Protein AF-A0AAQ3UU47-F1 (afdb_monomer)

pLDDT: mean 81.82, std 15.79, range [42.38, 93.5]

InterPro domains:
  IPR005162 Retrotransposon-derived protein PEG10, N-terminal capsid-like domain [PF03732] (29-83)

Secondary structure (DSSP, 8-state):
--HHHHHHHHHHHHHHTT--HHHHHHHHHHT--THHHHHHHHHHHHSS-GGG--HHHHHHHHHHHHS-TTSTTSSSSTTS---

Foldseek 3Di:
DALVVLLVVLVVVCVVVVHDQLRSLVPSLVPDDDPSVVVSVVVLVPDPHSSPQTNVNVVVVSCVVRPPPVPVVPPPPPVPPPD

Organism: NCBI:txid547442

Structure (mmCIF, N/CA/C/O backbone):
data_AF-A0AAQ3UU47-F1
#
_entry.id   AF-A0AAQ3UU47-F1
#
loop_
_atom_site.group_PDB
_atom_site.id
_atom_site.type_symbol
_atom_site.label_atom_id
_atom_site.label_alt_id
_atom_site.label_comp_id
_atom_site.label_asym_id
_atom_site.label_entity_id
_atom_site.label_seq_id
_atom_site.pdbx_PDB_ins_code
_atom_site.Cartn_x
_atom_site.Cartn_y
_atom_site.Cartn_z
_atom_site.occupancy
_atom_site.B_iso_or_equiv
_atom_site.auth_seq_id
_atom_site.auth_comp_id
_atom_site.auth_asym_id
_atom_site.auth_atom_id
_atom_site.pdbx_PDB_model_num
ATOM 1 N N . MET A 1 1 ? -0.453 -11.171 -14.234 1.00 63.75 1 MET A N 1
ATOM 2 C CA . MET A 1 1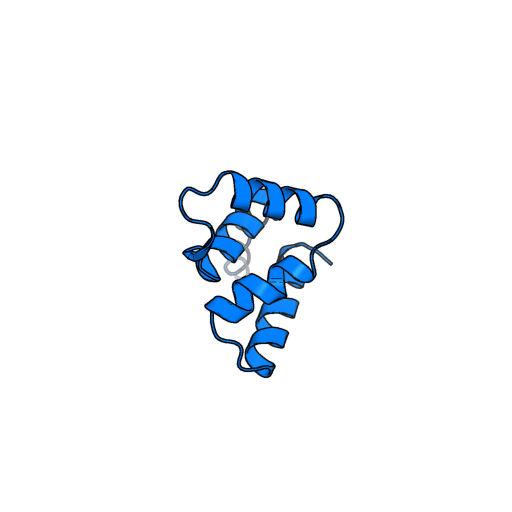 ? -1.189 -10.248 -13.354 1.00 63.75 1 MET A CA 1
ATOM 3 C C . MET A 1 1 ? -0.313 -9.029 -13.216 1.00 63.75 1 MET A C 1
ATOM 5 O O . MET A 1 1 ? 0.781 -9.151 -12.676 1.00 63.75 1 MET A O 1
ATOM 9 N N . ASP A 1 2 ? -0.741 -7.921 -13.800 1.0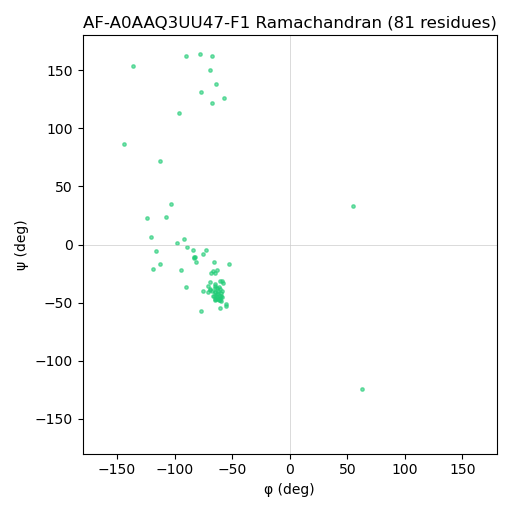0 83.31 2 ASP A N 1
ATOM 10 C CA . ASP A 1 2 ? -0.011 -6.660 -13.752 1.00 83.31 2 ASP A CA 1
ATOM 11 C C . ASP A 1 2 ? -0.216 -5.971 -12.397 1.00 83.31 2 ASP A C 1
ATOM 13 O O . ASP A 1 2 ? -1.123 -6.317 -11.636 1.00 83.31 2 ASP A O 1
ATOM 17 N N . ALA A 1 3 ? 0.632 -4.991 -12.079 1.00 84.69 3 ALA A N 1
ATOM 18 C CA . ALA A 1 3 ? 0.594 -4.291 -10.794 1.00 84.69 3 ALA A CA 1
ATOM 19 C C . ALA A 1 3 ? -0.771 -3.622 -10.519 1.00 84.69 3 ALA A C 1
ATOM 21 O O . ALA A 1 3 ? -1.223 -3.588 -9.376 1.00 84.69 3 ALA A O 1
ATOM 22 N N . GLU A 1 4 ? -1.458 -3.140 -11.561 1.00 85.50 4 GLU A N 1
ATOM 23 C CA . GLU A 1 4 ? -2.797 -2.551 -11.433 1.00 85.50 4 GLU A CA 1
ATOM 24 C C . GLU A 1 4 ? -3.877 -3.602 -11.118 1.00 85.50 4 GLU A C 1
ATOM 26 O O . GLU A 1 4 ? -4.727 -3.358 -10.260 1.00 85.50 4 GLU A O 1
ATOM 31 N N . ASP A 1 5 ? -3.832 -4.780 -11.752 1.00 87.62 5 ASP A N 1
ATOM 32 C CA . ASP A 1 5 ? -4.765 -5.879 -11.463 1.00 87.62 5 ASP A CA 1
ATOM 33 C C . ASP A 1 5 ? -4.583 -6.417 -10.044 1.00 87.62 5 ASP A C 1
ATOM 35 O O . ASP A 1 5 ? -5.567 -6.653 -9.342 1.00 87.62 5 ASP A O 1
ATOM 39 N N . TRP A 1 6 ? -3.333 -6.554 -9.593 1.00 90.12 6 TRP A N 1
ATOM 40 C CA . TRP A 1 6 ? -3.041 -6.951 -8.217 1.00 90.12 6 TRP A CA 1
ATOM 41 C C . TRP A 1 6 ? -3.605 -5.941 -7.212 1.00 90.12 6 TRP A C 1
ATOM 43 O O . TRP A 1 6 ? -4.279 -6.330 -6.258 1.00 90.12 6 TRP A O 1
ATOM 53 N N . LEU A 1 7 ? -3.399 -4.643 -7.460 1.00 90.25 7 LEU A N 1
ATOM 54 C CA . LEU A 1 7 ? -3.873 -3.584 -6.574 1.00 90.25 7 LEU A CA 1
ATOM 55 C C . LEU A 1 7 ? -5.407 -3.551 -6.478 1.00 90.25 7 LEU A C 1
ATOM 57 O O . LEU A 1 7 ? -5.953 -3.329 -5.403 1.00 90.25 7 LEU A O 1
ATOM 61 N N . ARG A 1 8 ? -6.117 -3.804 -7.584 1.00 90.00 8 ARG A N 1
ATOM 62 C CA . ARG A 1 8 ? -7.586 -3.913 -7.571 1.00 90.00 8 ARG A CA 1
ATOM 63 C C . 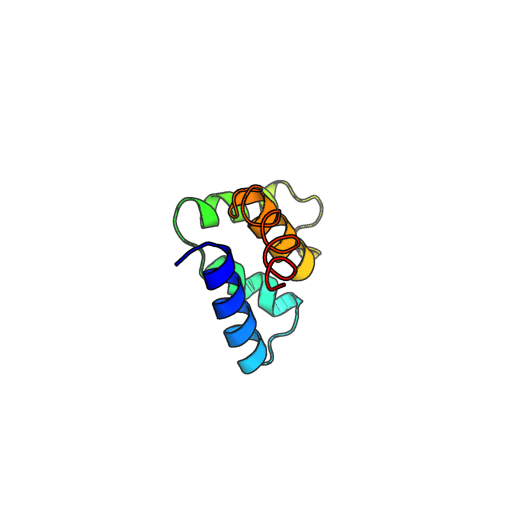ARG A 1 8 ? -8.074 -5.157 -6.836 1.00 90.00 8 ARG A C 1
ATOM 65 O O . ARG A 1 8 ? -9.096 -5.094 -6.158 1.00 90.00 8 ARG A O 1
ATOM 72 N N . ALA A 1 9 ? -7.376 -6.281 -6.989 1.00 91.12 9 ALA A N 1
ATOM 73 C CA . ALA A 1 9 ? -7.738 -7.521 -6.315 1.00 91.12 9 ALA A CA 1
ATOM 74 C C . ALA A 1 9 ? -7.613 -7.384 -4.791 1.00 91.12 9 ALA A C 1
ATOM 76 O O . ALA A 1 9 ? -8.551 -7.736 -4.077 1.00 91.12 9 ALA A O 1
ATOM 77 N N . ILE A 1 10 ? -6.500 -6.818 -4.308 1.00 90.69 10 ILE A N 1
ATOM 78 C CA . ILE A 1 10 ? -6.275 -6.636 -2.870 1.00 90.69 10 ILE A CA 1
ATOM 79 C C . ILE A 1 10 ? -7.210 -5.581 -2.269 1.00 90.69 10 ILE A C 1
ATOM 81 O O . ILE A 1 10 ? -7.746 -5.794 -1.188 1.00 90.69 10 ILE A O 1
ATOM 85 N N . ASP A 1 11 ? -7.477 -4.484 -2.985 1.00 89.94 11 ASP A N 1
ATOM 86 C CA . ASP A 1 11 ? -8.414 -3.453 -2.528 1.00 89.94 11 ASP A CA 1
ATOM 87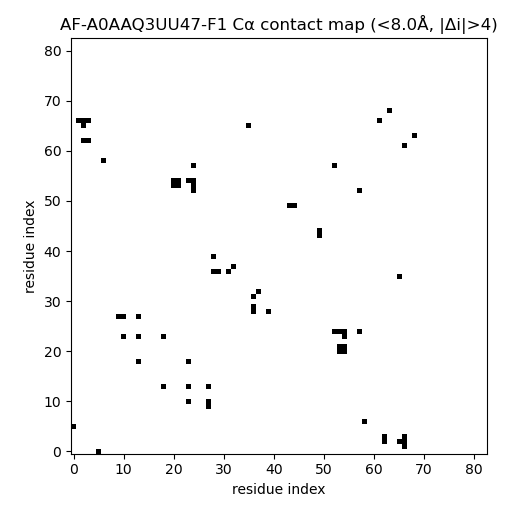 C C . ASP A 1 11 ? -9.823 -4.029 -2.332 1.00 89.94 11 ASP A C 1
ATOM 89 O O . ASP A 1 11 ? -10.435 -3.832 -1.285 1.00 89.94 11 ASP A O 1
ATOM 93 N N . ARG A 1 12 ? -10.290 -4.848 -3.285 1.00 91.94 12 ARG A N 1
ATOM 94 C CA . ARG A 1 12 ? -11.576 -5.546 -3.181 1.00 91.94 12 ARG A CA 1
ATOM 95 C C . ARG A 1 12 ? -11.616 -6.540 -2.021 1.00 91.94 12 ARG A C 1
ATOM 97 O O . ARG A 1 12 ? -12.641 -6.642 -1.355 1.00 91.94 12 ARG A O 1
ATOM 104 N N . GLU A 1 13 ? -10.551 -7.308 -1.807 1.00 92.81 13 GLU A N 1
ATOM 105 C CA . GLU A 1 13 ? -10.494 -8.286 -0.714 1.00 92.81 13 GLU A CA 1
ATOM 106 C C . GLU A 1 13 ? -10.570 -7.597 0.654 1.00 92.81 13 GLU A C 1
ATOM 108 O O . GLU A 1 13 ? -11.357 -8.001 1.511 1.00 92.81 13 GLU A O 1
ATOM 113 N N . LEU A 1 14 ? -9.816 -6.510 0.829 1.00 91.19 14 LEU A N 1
ATOM 114 C CA . LEU A 1 14 ? -9.804 -5.733 2.065 1.00 91.19 14 LEU A CA 1
ATOM 115 C C . LEU A 1 14 ? -11.116 -4.968 2.293 1.00 91.19 14 LEU A C 1
ATOM 117 O O . LEU A 1 14 ? -11.535 -4.801 3.436 1.00 91.19 14 LEU A O 1
ATOM 121 N N . ASP A 1 15 ? -11.782 -4.530 1.223 1.00 90.69 15 ASP A N 1
ATOM 122 C CA . ASP A 1 15 ? -13.114 -3.922 1.295 1.00 90.69 15 ASP A CA 1
ATOM 123 C C . ASP A 1 15 ? -14.178 -4.930 1.758 1.00 90.69 15 ASP A C 1
ATOM 125 O O . ASP A 1 15 ? -14.952 -4.648 2.672 1.00 90.69 15 ASP A O 1
ATOM 129 N N . VAL A 1 16 ? -14.152 -6.154 1.216 1.00 93.06 16 VAL A N 1
ATOM 130 C CA . VAL A 1 16 ? -15.030 -7.253 1.658 1.00 93.06 16 VAL A CA 1
ATOM 131 C C . VAL A 1 16 ? -14.779 -7.619 3.123 1.00 93.06 16 VAL A C 1
ATOM 133 O O . VAL A 1 16 ? -15.726 -7.920 3.848 1.00 93.06 16 VAL A O 1
ATOM 136 N N . ALA A 1 17 ? -13.523 -7.568 3.571 1.00 90.88 17 ALA A N 1
ATOM 137 C CA . ALA A 1 17 ? -13.150 -7.771 4.969 1.00 90.88 17 ALA A CA 1
ATOM 138 C C . ALA A 1 17 ? -13.520 -6.590 5.890 1.00 90.88 17 ALA A C 1
ATOM 140 O O . ALA A 1 17 ? -13.348 -6.699 7.102 1.00 90.88 17 ALA A O 1
ATOM 141 N N . GLN A 1 18 ? -14.043 -5.488 5.338 1.00 91.25 18 GLN A N 1
ATOM 142 C CA . GLN A 1 18 ? -14.353 -4.243 6.046 1.00 91.25 18 GLN A CA 1
ATOM 143 C C . GLN A 1 18 ? -13.155 -3.653 6.805 1.00 91.25 18 GLN A C 1
ATOM 145 O O . GLN A 1 18 ? -13.329 -3.034 7.855 1.00 91.25 18 GLN A O 1
ATOM 150 N N . CYS A 1 19 ? -11.944 -3.832 6.271 1.00 91.12 19 CYS A N 1
ATOM 151 C CA . CYS A 1 19 ? -10.740 -3.256 6.854 1.00 91.12 19 CYS A CA 1
ATOM 152 C C . CYS A 1 19 ? -10.788 -1.725 6.807 1.00 91.12 19 CYS A C 1
ATOM 154 O O . CYS A 1 19 ? -11.131 -1.137 5.774 1.00 91.12 19 CYS A O 1
ATOM 156 N N . THR A 1 20 ? -10.371 -1.075 7.893 1.00 90.06 20 THR A N 1
ATOM 157 C CA . THR A 1 20 ? -10.127 0.372 7.891 1.00 90.06 20 THR A CA 1
ATOM 158 C C . THR A 1 20 ? -8.928 0.714 7.011 1.00 90.06 20 THR A C 1
ATOM 160 O O . THR A 1 20 ? -8.095 -0.140 6.706 1.00 90.06 20 THR A O 1
ATOM 163 N N . ASP A 1 21 ? -8.788 1.976 6.612 1.00 84.94 21 ASP A N 1
ATOM 164 C CA . ASP A 1 21 ? -7.641 2.407 5.804 1.00 84.94 21 ASP A CA 1
ATOM 165 C C . ASP A 1 21 ? -6.294 2.158 6.502 1.00 84.94 21 ASP A C 1
ATOM 167 O O . ASP A 1 21 ? -5.303 1.846 5.840 1.00 84.94 21 ASP A O 1
ATOM 171 N N . GLU A 1 22 ? -6.258 2.232 7.835 1.00 87.06 22 GLU A N 1
ATOM 172 C CA . GLU A 1 22 ? -5.071 1.894 8.627 1.00 87.06 22 GLU A CA 1
ATOM 173 C C . GLU A 1 22 ? -4.756 0.395 8.535 1.00 87.06 22 GLU A C 1
ATOM 175 O O . GLU A 1 22 ? -3.609 0.007 8.306 1.00 87.06 22 GLU A O 1
ATOM 180 N N . GLU A 1 23 ? -5.775 -0.460 8.644 1.00 89.25 23 GLU A N 1
ATOM 181 C CA . GLU A 1 23 ? -5.630 -1.909 8.492 1.00 89.25 23 GLU A CA 1
ATOM 182 C C . GLU A 1 23 ? -5.217 -2.286 7.066 1.00 89.25 23 GLU A C 1
ATOM 184 O O . GLU A 1 23 ? -4.367 -3.159 6.880 1.00 89.25 23 GLU A O 1
ATOM 189 N N . LYS A 1 24 ? -5.736 -1.593 6.048 1.00 91.25 24 LYS A N 1
ATOM 190 C CA . LYS A 1 24 ? -5.364 -1.820 4.645 1.00 91.25 24 LYS A CA 1
ATOM 191 C C . LYS A 1 24 ? -3.868 -1.604 4.404 1.00 91.25 24 LYS A C 1
ATOM 193 O O . LYS A 1 24 ? -3.238 -2.414 3.726 1.00 91.25 24 LYS A O 1
ATOM 198 N N . VAL A 1 25 ? -3.273 -0.565 4.995 1.00 91.19 25 VA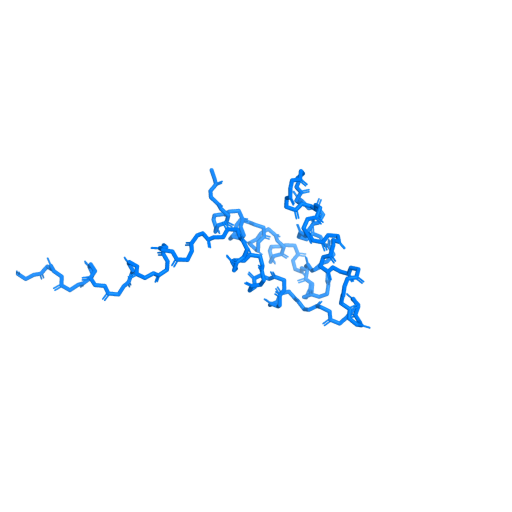L A N 1
ATOM 199 C CA . VAL A 1 25 ? -1.823 -0.283 4.898 1.00 91.19 25 VAL A CA 1
ATOM 200 C C . VAL A 1 25 ? -0.974 -1.318 5.629 1.00 91.19 25 VAL A C 1
ATOM 202 O O . VAL A 1 25 ? 0.189 -1.521 5.277 1.00 91.19 25 VAL A O 1
ATOM 205 N N . LEU A 1 26 ? -1.533 -2.003 6.623 1.00 88.94 26 LEU A N 1
ATOM 206 C CA . LEU A 1 26 ? -0.863 -3.130 7.257 1.00 88.94 26 LEU A CA 1
ATOM 207 C C . LEU A 1 26 ? -0.964 -4.365 6.354 1.00 88.94 26 LEU A C 1
ATOM 209 O O . LEU A 1 26 ? 0.057 -4.906 5.937 1.00 88.94 26 LEU A O 1
ATOM 213 N N . TYR A 1 27 ? -2.177 -4.781 5.991 1.00 88.69 27 TYR A N 1
ATOM 214 C CA . TYR A 1 27 ? -2.413 -6.054 5.307 1.00 88.69 27 TYR A CA 1
ATOM 215 C C . TYR A 1 27 ? -2.025 -6.065 3.827 1.00 88.69 27 TYR A C 1
ATOM 217 O O . TYR A 1 27 ? -1.465 -7.053 3.353 1.00 88.69 27 TYR A O 1
ATOM 225 N N . GLY A 1 28 ? -2.286 -4.990 3.085 1.00 90.12 28 GLY A N 1
ATOM 226 C CA . GLY A 1 28 ? -2.031 -4.942 1.645 1.00 90.12 28 GLY A CA 1
ATOM 227 C C . GLY A 1 28 ? -0.554 -5.158 1.302 1.00 90.12 28 GLY A C 1
ATOM 228 O O . GLY A 1 28 ? -0.226 -6.091 0.564 1.00 90.12 28 GLY A O 1
ATOM 229 N N . PRO A 1 29 ? 0.374 -4.377 1.877 1.00 88.50 29 PRO A N 1
ATOM 230 C CA . PRO A 1 29 ? 1.793 -4.555 1.616 1.00 88.50 29 PRO A CA 1
ATOM 231 C C . PRO A 1 29 ? 2.369 -5.869 2.158 1.00 88.50 29 PRO A C 1
ATOM 233 O O . PRO A 1 29 ? 3.370 -6.346 1.629 1.00 88.50 29 PRO A O 1
ATOM 236 N N . HIS A 1 30 ? 1.737 -6.492 3.162 1.00 88.38 30 HIS A N 1
ATOM 237 C CA . HIS A 1 30 ? 2.109 -7.835 3.627 1.00 88.38 30 HIS A CA 1
ATOM 238 C C . HIS A 1 30 ? 1.924 -8.921 2.553 1.00 88.38 30 HIS A C 1
ATOM 240 O O . HIS A 1 30 ? 2.578 -9.960 2.624 1.00 88.38 30 HIS A O 1
ATOM 246 N N . GLN A 1 31 ? 1.075 -8.689 1.547 1.00 88.88 31 GLN A N 1
ATOM 247 C CA . GLN A 1 31 ? 0.889 -9.606 0.418 1.00 88.88 31 GLN A CA 1
ATOM 248 C C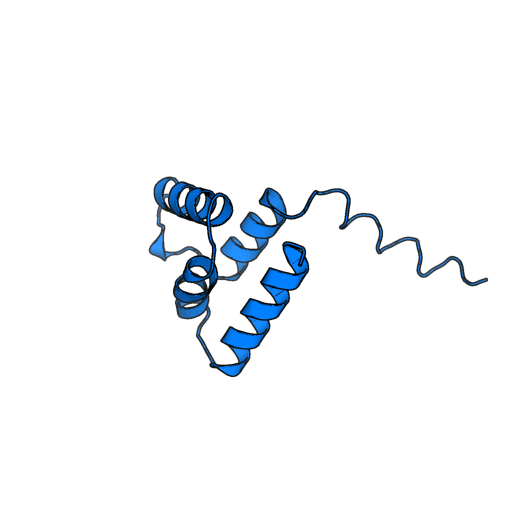 . GLN A 1 31 ? 1.955 -9.435 -0.681 1.00 88.88 31 GLN A C 1
ATOM 250 O O . GLN A 1 31 ? 2.042 -10.264 -1.593 1.00 88.88 31 GLN A O 1
ATOM 255 N N . LEU A 1 32 ? 2.776 -8.378 -0.617 1.00 90.06 32 LEU A N 1
ATOM 256 C CA . LEU A 1 32 ? 3.870 -8.157 -1.563 1.00 90.06 32 LEU A CA 1
ATOM 257 C C . LEU A 1 32 ? 4.977 -9.194 -1.371 1.00 90.06 32 LEU A C 1
ATOM 259 O O . LEU A 1 32 ? 5.229 -9.685 -0.274 1.00 90.06 32 LEU A O 1
ATOM 263 N N . ARG A 1 33 ? 5.680 -9.513 -2.461 1.00 88.44 33 ARG A N 1
ATOM 264 C CA . ARG A 1 33 ? 6.804 -10.458 -2.453 1.00 88.44 33 ARG A CA 1
ATOM 265 C C . ARG A 1 33 ? 7.976 -9.921 -3.266 1.00 88.44 33 ARG A C 1
ATOM 267 O O . ARG A 1 33 ? 7.798 -9.149 -4.210 1.00 88.44 33 ARG A O 1
ATOM 274 N N . GLY A 1 34 ? 9.183 -10.364 -2.921 1.00 91.19 34 GLY A N 1
ATOM 275 C CA . GLY A 1 34 ? 10.394 -10.092 -3.696 1.00 91.19 34 GLY A CA 1
ATOM 276 C C . GLY A 1 34 ? 10.728 -8.600 -3.778 1.00 91.19 34 GLY A C 1
ATOM 277 O O . GLY A 1 34 ? 10.896 -7.939 -2.756 1.00 91.19 34 GLY A O 1
ATOM 278 N N . ALA A 1 35 ? 10.862 -8.067 -4.994 1.00 88.38 35 ALA A N 1
ATOM 279 C CA . ALA A 1 35 ? 11.267 -6.676 -5.216 1.00 88.38 35 ALA A CA 1
ATOM 280 C C . ALA A 1 35 ? 10.238 -5.654 -4.698 1.00 88.38 35 ALA A C 1
ATOM 282 O O . ALA A 1 35 ? 10.624 -4.616 -4.171 1.00 88.38 35 ALA A O 1
ATOM 283 N N . ALA A 1 36 ? 8.939 -5.956 -4.792 1.00 88.12 36 ALA A N 1
ATOM 284 C CA . ALA A 1 36 ? 7.890 -5.049 -4.327 1.00 88.12 36 ALA A CA 1
ATOM 285 C C . ALA A 1 36 ? 7.837 -4.952 -2.793 1.00 88.12 36 ALA A C 1
ATOM 287 O O . ALA A 1 36 ? 7.619 -3.874 -2.246 1.00 88.12 36 ALA A O 1
ATOM 288 N N . GLN A 1 37 ? 8.107 -6.058 -2.091 1.00 91.69 37 GLN A N 1
ATOM 289 C CA . GLN A 1 37 ? 8.220 -6.048 -0.631 1.00 91.69 37 GLN A CA 1
ATOM 290 C C . GLN A 1 37 ? 9.417 -5.200 -0.177 1.00 91.69 37 GLN A C 1
ATOM 292 O O . GLN A 1 37 ? 9.261 -4.324 0.669 1.00 91.69 37 GLN A O 1
ATOM 297 N N . GLN A 1 38 ? 10.589 -5.407 -0.787 1.00 92.62 38 GLN A N 1
ATOM 298 C CA . GLN A 1 38 ? 11.797 -4.632 -0.474 1.00 92.62 38 GLN A CA 1
ATOM 299 C C . GLN A 1 38 ? 11.613 -3.134 -0.745 1.00 92.62 38 GLN A C 1
ATOM 301 O O . GLN A 1 38 ? 12.087 -2.298 0.028 1.00 92.62 38 GLN A O 1
ATOM 306 N N . TRP A 1 39 ? 10.906 -2.783 -1.824 1.00 93.12 39 TRP A N 1
ATOM 307 C CA . TRP A 1 39 ? 10.531 -1.401 -2.111 1.00 93.12 39 TRP A CA 1
ATOM 308 C C . TRP A 1 39 ? 9.676 -0.807 -0.988 1.00 93.12 39 TRP A C 1
ATOM 310 O O . TRP A 1 39 ? 9.989 0.277 -0.498 1.00 93.12 39 TRP A O 1
ATOM 320 N N . TRP A 1 40 ? 8.639 -1.520 -0.543 1.00 93.50 40 TRP A N 1
ATOM 321 C CA . TRP A 1 40 ? 7.755 -1.039 0.516 1.00 93.50 40 TRP A CA 1
ATOM 322 C C . TRP A 1 40 ? 8.476 -0.876 1.858 1.00 93.50 40 TRP A C 1
ATOM 324 O O . TRP A 1 40 ? 8.322 0.147 2.525 1.00 93.50 40 TRP A O 1
ATOM 334 N N . GLU A 1 41 ? 9.306 -1.847 2.241 1.00 92.38 41 GLU A N 1
ATOM 335 C CA . GLU A 1 41 ? 10.141 -1.765 3.444 1.00 92.38 41 GLU A CA 1
ATOM 336 C C . GLU A 1 41 ? 11.076 -0.551 3.383 1.00 92.38 41 GLU A C 1
ATOM 338 O O . GLU A 1 41 ? 11.149 0.228 4.334 1.00 92.38 41 GLU A O 1
ATOM 343 N N . SER A 1 42 ? 11.717 -0.330 2.233 1.00 92.50 42 SER A N 1
ATOM 344 C CA . SER A 1 42 ? 12.589 0.829 2.012 1.00 92.50 42 SER A CA 1
ATOM 345 C C . SER A 1 42 ? 11.819 2.153 2.063 1.00 92.50 42 SER A C 1
ATOM 347 O O . SER A 1 42 ? 12.296 3.116 2.663 1.00 92.50 42 SER A O 1
ATOM 349 N N . TYR A 1 43 ? 10.613 2.204 1.484 1.00 92.19 43 TYR A N 1
ATOM 350 C CA . TYR A 1 43 ? 9.738 3.379 1.532 1.00 92.19 43 TYR A CA 1
ATOM 351 C C . TYR A 1 43 ? 9.354 3.723 2.972 1.00 92.19 43 TYR A C 1
ATOM 353 O O . TYR A 1 43 ? 9.497 4.871 3.387 1.00 92.19 43 TYR A O 1
ATOM 361 N N . ARG A 1 44 ? 8.934 2.726 3.763 1.00 91.19 44 ARG A N 1
ATOM 362 C CA . ARG A 1 44 ? 8.588 2.925 5.177 1.00 91.19 44 ARG A CA 1
ATOM 363 C C . ARG A 1 44 ? 9.775 3.405 6.004 1.00 91.19 44 ARG A C 1
ATOM 365 O O . ARG A 1 44 ? 9.597 4.293 6.829 1.00 91.19 44 ARG A O 1
ATOM 372 N N . LEU A 1 45 ? 10.965 2.845 5.785 1.00 91.62 45 LEU A N 1
ATOM 373 C CA . LEU A 1 45 ? 12.184 3.250 6.495 1.00 91.62 45 LEU A CA 1
ATOM 374 C C . LEU A 1 45 ? 12.606 4.688 6.169 1.00 91.62 45 LEU A C 1
ATOM 376 O O . LEU A 1 45 ? 13.128 5.381 7.038 1.00 91.62 45 LEU A O 1
ATOM 380 N N . ALA A 1 46 ? 12.375 5.140 4.935 1.00 91.50 46 ALA A N 1
ATOM 381 C CA . ALA A 1 46 ? 12.659 6.509 4.514 1.00 91.50 46 ALA A CA 1
ATOM 382 C C . ALA A 1 46 ? 11.560 7.513 4.917 1.00 91.50 46 ALA A C 1
ATOM 384 O O . ALA A 1 46 ? 11.787 8.723 4.860 1.00 91.50 46 ALA A O 1
ATOM 385 N N . HIS A 1 47 ? 10.369 7.041 5.299 1.00 92.12 47 HIS A N 1
ATOM 386 C CA . HIS A 1 47 ? 9.243 7.902 5.638 1.00 92.12 47 HIS A CA 1
ATOM 387 C C . HIS A 1 47 ? 9.412 8.515 7.033 1.00 92.12 47 HIS A C 1
ATOM 389 O O . HIS A 1 47 ? 9.646 7.813 8.014 1.00 92.12 47 HIS A O 1
ATOM 395 N N . ASN A 1 48 ? 9.226 9.833 7.145 1.00 88.50 48 ASN A N 1
ATOM 396 C CA . ASN A 1 48 ? 9.457 10.564 8.396 1.00 88.50 48 ASN A CA 1
ATOM 397 C C . ASN A 1 48 ? 8.489 10.157 9.524 1.00 88.50 48 ASN A C 1
ATOM 399 O O . ASN A 1 48 ? 8.792 10.314 10.704 1.00 88.50 48 ASN A O 1
ATOM 403 N N . ASN A 1 49 ? 7.310 9.644 9.163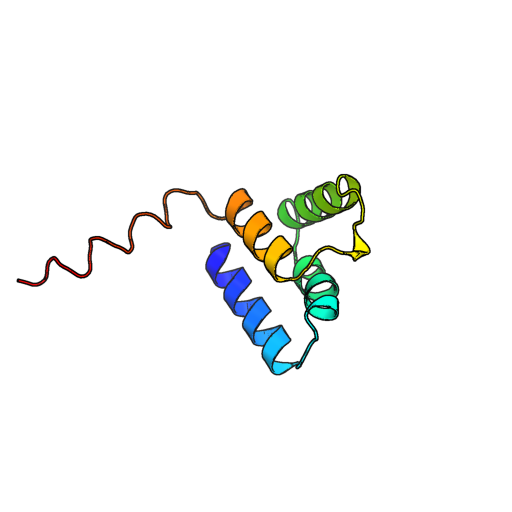 1.00 90.06 49 ASN A N 1
ATOM 404 C CA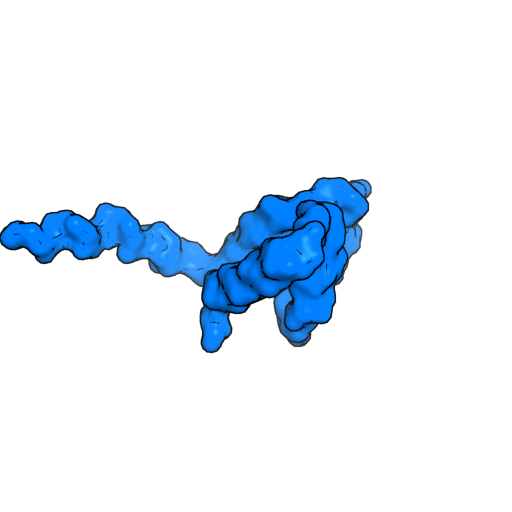 . ASN A 1 49 ? 6.351 9.082 10.108 1.00 90.06 49 ASN A CA 1
ATOM 405 C C . ASN A 1 49 ? 5.638 7.866 9.486 1.00 90.06 49 ASN A C 1
ATOM 407 O O . ASN A 1 49 ? 4.612 8.019 8.828 1.00 90.06 49 ASN A O 1
ATOM 411 N N . PRO A 1 50 ? 6.195 6.650 9.581 1.00 85.69 50 PRO A N 1
ATOM 412 C CA . PRO A 1 50 ? 5.678 5.487 8.853 1.00 85.69 50 PRO A CA 1
ATOM 413 C C . PRO A 1 50 ? 4.281 5.041 9.307 1.00 85.69 50 PRO A C 1
ATOM 415 O O . PRO A 1 50 ? 3.632 4.279 8.597 1.00 85.69 50 PRO A O 1
ATOM 418 N N . ASN A 1 51 ? 3.816 5.509 10.468 1.00 84.50 51 ASN A N 1
ATOM 419 C CA . ASN A 1 51 ? 2.488 5.202 11.001 1.00 84.50 51 ASN A CA 1
ATOM 420 C C . ASN A 1 51 ? 1.386 6.107 10.427 1.00 84.50 51 ASN A C 1
ATOM 422 O O . ASN A 1 51 ? 0.215 5.832 10.649 1.00 84.50 51 ASN A O 1
ATOM 426 N N . THR A 1 52 ? 1.739 7.185 9.717 1.00 88.62 52 THR A N 1
ATOM 427 C CA . THR A 1 52 ? 0.763 8.091 9.086 1.00 88.62 52 THR A CA 1
ATOM 428 C C . THR A 1 52 ? 0.542 7.786 7.610 1.00 88.62 52 THR A C 1
ATOM 430 O O . THR A 1 52 ? -0.187 8.521 6.950 1.00 88.62 52 THR A O 1
ATOM 433 N N . ILE A 1 53 ? 1.204 6.758 7.070 1.00 90.62 53 ILE A N 1
ATOM 434 C CA . ILE A 1 53 ? 1.034 6.381 5.668 1.00 90.62 53 ILE A CA 1
ATOM 435 C C . ILE A 1 53 ? -0.392 5.860 5.503 1.00 90.62 53 ILE A C 1
ATOM 437 O O . ILE A 1 53 ? -0.795 4.920 6.183 1.00 90.62 53 ILE A O 1
ATOM 441 N N . THR A 1 54 ? -1.152 6.490 4.614 1.00 92.00 54 THR A N 1
ATOM 442 C CA . THR A 1 54 ? -2.539 6.114 4.320 1.00 92.00 54 THR A CA 1
ATOM 443 C C . THR A 1 54 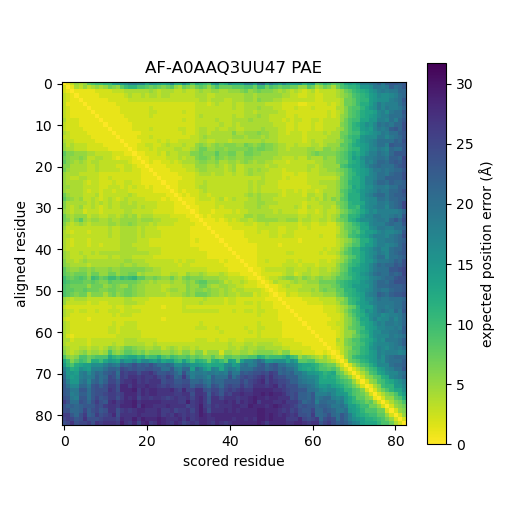? -2.600 5.087 3.194 1.00 92.00 54 THR A C 1
ATOM 445 O O . THR A 1 54 ? -1.652 4.933 2.416 1.00 92.00 54 THR A O 1
ATOM 448 N N . TRP A 1 55 ? -3.736 4.394 3.068 1.00 91.75 55 TRP A N 1
ATOM 449 C CA . TRP A 1 55 ? -3.946 3.457 1.962 1.00 91.75 55 TRP A CA 1
ATOM 450 C C . TRP A 1 55 ? -3.831 4.159 0.608 1.00 91.75 55 TRP A C 1
ATOM 452 O O . TRP A 1 55 ? -3.178 3.654 -0.306 1.00 91.75 55 TRP A O 1
ATOM 462 N N . GLN A 1 56 ? -4.375 5.375 0.514 1.00 90.69 56 GLN A N 1
ATOM 463 C CA . GLN A 1 56 ? -4.243 6.228 -0.661 1.00 90.69 56 GLN A CA 1
ATOM 464 C C . GLN A 1 56 ? -2.773 6.458 -1.028 1.00 90.69 56 GLN A C 1
ATOM 466 O O . GLN A 1 56 ? -2.378 6.167 -2.157 1.00 90.69 56 GLN A O 1
ATOM 471 N N . GLU A 1 57 ? -1.951 6.904 -0.077 1.00 91.88 57 GLU A N 1
ATOM 472 C CA . GLU A 1 57 ? -0.532 7.162 -0.324 1.00 91.88 57 GLU A CA 1
ATOM 473 C C . GLU A 1 57 ? 0.205 5.897 -0.782 1.00 91.88 57 GLU A C 1
ATOM 475 O O . GLU A 1 57 ? 0.951 5.937 -1.766 1.00 91.88 57 GLU A O 1
ATOM 480 N N . PHE A 1 58 ? -0.043 4.757 -0.126 1.00 91.38 58 PHE A N 1
ATOM 481 C CA . PHE A 1 58 ? 0.507 3.473 -0.560 1.00 91.38 58 PHE A CA 1
ATOM 482 C C . PHE A 1 58 ? 0.135 3.174 -2.017 1.00 91.38 58 PHE A C 1
ATOM 484 O O . PHE A 1 58 ? 1.022 2.900 -2.827 1.00 91.38 58 PHE A O 1
ATOM 491 N N . THR A 1 59 ? -1.151 3.258 -2.376 1.00 91.06 59 THR A N 1
ATOM 492 C CA . THR A 1 59 ? -1.614 2.932 -3.733 1.00 91.06 59 THR A CA 1
ATOM 493 C C . THR A 1 59 ? -1.019 3.855 -4.798 1.00 91.06 59 THR A C 1
ATOM 495 O O . THR A 1 59 ? -0.630 3.380 -5.867 1.00 91.06 59 THR A O 1
ATOM 498 N N . GLU A 1 60 ? -0.894 5.154 -4.518 1.00 90.62 60 GLU A N 1
ATOM 499 C CA . GLU A 1 60 ? -0.298 6.134 -5.430 1.00 90.62 60 GLU A CA 1
ATOM 500 C C . GLU A 1 60 ? 1.187 5.850 -5.659 1.00 90.62 60 GLU A C 1
ATOM 502 O O . GLU A 1 60 ? 1.652 5.794 -6.802 1.00 90.62 60 GLU A O 1
ATOM 507 N N . ARG A 1 61 ? 1.933 5.609 -4.577 1.00 91.00 61 ARG A N 1
ATOM 508 C CA . ARG A 1 61 ? 3.368 5.310 -4.635 1.00 91.00 61 ARG A CA 1
ATOM 509 C C . ARG A 1 61 ? 3.643 3.964 -5.290 1.00 91.00 61 ARG A C 1
ATOM 511 O O . ARG A 1 61 ? 4.564 3.865 -6.101 1.00 91.00 61 ARG A O 1
ATOM 518 N N . PHE A 1 62 ? 2.817 2.963 -5.000 1.00 90.31 62 PHE A N 1
ATOM 519 C CA . PHE A 1 62 ? 2.902 1.645 -5.615 1.00 90.31 62 PHE A CA 1
ATOM 520 C C . PHE A 1 62 ? 2.668 1.732 -7.125 1.00 90.31 62 PHE A C 1
ATOM 522 O O . PHE A 1 62 ? 3.465 1.205 -7.899 1.00 90.31 62 PHE A O 1
ATOM 529 N N . ARG A 1 63 ? 1.631 2.461 -7.565 1.00 88.12 63 ARG A N 1
ATOM 530 C CA . ARG A 1 63 ? 1.377 2.698 -8.995 1.00 88.12 63 ARG A CA 1
ATOM 531 C C . ARG A 1 63 ? 2.542 3.419 -9.658 1.00 88.12 63 ARG A C 1
ATOM 533 O O . ARG A 1 63 ? 3.012 2.958 -10.686 1.00 88.12 63 ARG A O 1
ATOM 540 N N . ALA A 1 64 ? 3.047 4.495 -9.059 1.00 86.94 64 ALA A N 1
ATOM 541 C CA . ALA A 1 64 ? 4.160 5.254 -9.626 1.00 86.94 64 ALA A CA 1
ATOM 542 C C . ALA A 1 64 ? 5.444 4.419 -9.790 1.00 86.94 64 ALA A C 1
ATOM 544 O O . ALA A 1 64 ? 6.223 4.673 -10.706 1.00 86.94 64 ALA A O 1
ATOM 545 N N . HIS A 1 65 ? 5.673 3.440 -8.909 1.00 85.81 65 HIS A N 1
ATOM 546 C CA . HIS A 1 65 ? 6.869 2.601 -8.942 1.00 85.81 65 HIS A CA 1
ATOM 547 C C . HIS A 1 65 ? 6.714 1.336 -9.803 1.00 85.81 65 HIS A C 1
ATOM 549 O O . HIS A 1 65 ? 7.669 0.922 -10.457 1.00 85.81 65 HIS A O 1
ATOM 555 N N . HIS A 1 66 ? 5.530 0.715 -9.809 1.00 83.12 66 HIS A N 1
ATOM 556 C CA . HIS A 1 66 ? 5.307 -0.608 -10.406 1.00 83.12 66 HIS A CA 1
ATOM 557 C C . HIS A 1 66 ? 4.407 -0.613 -11.646 1.00 83.12 66 HIS A C 1
ATOM 559 O O . HIS A 1 66 ? 4.420 -1.594 -12.390 1.00 83.12 66 HIS A O 1
ATOM 565 N N . VAL A 1 67 ? 3.633 0.446 -11.896 1.00 75.75 67 VAL A N 1
ATOM 566 C CA . VAL A 1 67 ? 2.869 0.598 -13.140 1.00 75.75 67 VAL A CA 1
ATOM 567 C C . VAL A 1 67 ? 3.709 1.459 -14.085 1.00 75.75 67 VAL A C 1
ATOM 569 O O . VAL A 1 67 ? 3.934 2.634 -13.789 1.00 75.75 67 VAL A O 1
ATOM 572 N N . PRO A 1 68 ? 4.208 0.921 -15.215 1.00 69.38 68 PRO A N 1
ATOM 573 C CA . PRO A 1 68 ? 4.948 1.732 -16.169 1.00 69.38 68 PRO A CA 1
ATOM 574 C C . PRO A 1 68 ? 4.067 2.902 -16.622 1.00 69.38 68 PRO A C 1
ATOM 576 O O . PRO A 1 68 ? 2.943 2.704 -17.089 1.00 69.38 68 PRO A O 1
ATOM 579 N N . ALA A 1 69 ? 4.591 4.124 -16.489 1.00 56.53 69 ALA A N 1
ATOM 580 C CA . ALA A 1 69 ? 3.875 5.380 -16.734 1.00 56.53 69 ALA A CA 1
ATOM 581 C C . ALA A 1 69 ? 3.184 5.464 -18.116 1.00 56.53 69 ALA A C 1
ATOM 583 O O . ALA A 1 69 ? 2.284 6.275 -18.306 1.00 56.53 69 ALA A O 1
ATOM 584 N N . GLY A 1 70 ? 3.561 4.602 -19.069 1.00 49.03 70 GLY A N 1
ATOM 585 C CA . GLY A 1 70 ? 2.986 4.525 -20.412 1.00 49.03 70 GLY A CA 1
ATOM 586 C C . GLY A 1 70 ? 1.602 3.870 -20.534 1.00 49.03 70 GLY A C 1
ATOM 587 O O . GLY A 1 70 ? 1.029 3.936 -21.615 1.00 49.03 70 GLY A O 1
ATOM 588 N N . VAL A 1 71 ? 1.034 3.258 -19.483 1.00 51.44 71 VAL A N 1
ATOM 589 C CA . VAL A 1 71 ? -0.282 2.577 -19.587 1.00 51.44 71 VAL A CA 1
ATOM 590 C C . VAL A 1 71 ? -1.457 3.476 -19.169 1.00 51.44 71 VAL A C 1
ATOM 592 O O . VAL A 1 71 ? -2.582 3.276 -19.626 1.00 51.44 71 VAL A O 1
ATOM 595 N N . MET A 1 72 ? -1.224 4.529 -18.375 1.00 49.22 72 MET A N 1
ATOM 596 C CA . MET A 1 72 ? -2.290 5.472 -17.989 1.00 49.22 72 MET A CA 1
ATOM 597 C C . MET A 1 72 ? -2.571 6.563 -19.036 1.00 49.22 72 MET A C 1
ATOM 599 O O . MET A 1 72 ? -3.607 7.223 -18.961 1.00 49.22 72 MET A O 1
ATOM 603 N N . SER A 1 73 ? -1.712 6.717 -20.048 1.00 42.38 73 SER A N 1
ATOM 604 C CA . SER A 1 73 ? -1.915 7.674 -21.146 1.00 42.38 73 SER A CA 1
ATOM 605 C C . SER A 1 73 ? -2.702 7.113 -22.339 1.00 42.38 73 SER A C 1
ATOM 607 O O . SER A 1 73 ? -2.994 7.873 -23.250 1.00 42.38 73 SER A O 1
ATOM 609 N N . LEU A 1 74 ? -3.097 5.830 -22.342 1.00 47.09 74 LEU A N 1
ATOM 610 C CA . LEU A 1 74 ? -3.829 5.198 -23.460 1.00 47.09 74 LEU A CA 1
ATOM 611 C C . LEU A 1 74 ? -5.321 4.923 -23.177 1.00 47.09 74 LEU A C 1
ATOM 613 O O . LEU A 1 74 ? -5.932 4.053 -23.785 1.00 47.09 74 LEU A O 1
ATOM 617 N N . LYS A 1 75 ? -5.947 5.654 -22.244 1.00 49.41 75 LYS A N 1
ATOM 618 C CA . LYS A 1 75 ? -7.401 5.544 -21.982 1.00 49.41 75 LYS A CA 1
ATOM 619 C C . LYS A 1 75 ? -8.174 6.858 -22.090 1.00 49.41 75 LYS A C 1
ATOM 621 O O . LYS A 1 75 ? -9.262 6.976 -21.533 1.00 49.41 75 LYS A O 1
ATOM 626 N N . LYS A 1 76 ? -7.645 7.841 -22.822 1.00 46.75 76 LYS A N 1
ATOM 627 C CA . LYS A 1 76 ? -8.427 9.026 -23.216 1.00 46.75 76 LYS A CA 1
ATOM 628 C C . LYS A 1 76 ? -8.651 9.190 -24.720 1.00 46.75 76 LYS A C 1
ATOM 630 O O . LYS A 1 76 ? -9.445 10.051 -25.072 1.00 46.75 76 LYS A O 1
ATOM 635 N N . GLU A 1 77 ? -8.063 8.356 -25.582 1.00 49.84 77 GLU A N 1
ATOM 636 C CA . GLU A 1 77 ? -8.178 8.553 -27.040 1.00 49.84 77 GLU A CA 1
ATOM 637 C C . GLU A 1 77 ? -8.853 7.400 -27.809 1.00 49.84 77 GLU A C 1
ATOM 639 O O . GLU A 1 77 ? -9.459 7.663 -28.841 1.00 49.84 77 GLU A O 1
ATOM 644 N N . ASP A 1 78 ? -8.922 6.170 -27.284 1.00 48.56 78 ASP A N 1
ATOM 645 C CA . ASP A 1 78 ? -9.584 5.067 -28.016 1.00 48.56 78 ASP A CA 1
ATOM 646 C C . ASP A 1 78 ? -11.113 4.990 -27.845 1.00 48.56 78 ASP A C 1
ATOM 648 O O . ASP A 1 78 ? -11.771 4.200 -28.517 1.00 48.56 78 ASP A O 1
ATOM 652 N N . PHE A 1 79 ? -11.725 5.825 -26.993 1.00 52.44 79 PHE A N 1
ATOM 653 C CA . PHE A 1 79 ? -13.194 5.860 -26.861 1.00 52.44 79 PHE A CA 1
ATOM 654 C C . PHE A 1 79 ? -13.883 6.886 -27.783 1.00 52.44 79 PHE A C 1
ATOM 656 O O . PHE A 1 79 ? -15.097 7.054 -27.704 1.00 52.44 79 PHE A O 1
ATOM 663 N N . LEU A 1 80 ? -13.138 7.565 -28.667 1.00 52.47 80 LEU A N 1
ATOM 664 C CA . LEU A 1 80 ? -13.688 8.530 -29.637 1.00 52.47 80 LEU A CA 1
ATOM 665 C C . LEU A 1 80 ? -13.423 8.174 -31.111 1.00 52.47 80 LEU A C 1
ATOM 667 O O . LEU A 1 80 ? -13.797 8.946 -31.987 1.00 52.47 80 LEU A O 1
ATOM 671 N N . ALA A 1 81 ? -12.864 6.997 -31.411 1.00 53.22 81 ALA A N 1
ATOM 672 C CA . ALA A 1 81 ? -12.661 6.523 -32.787 1.00 53.22 81 ALA A CA 1
ATOM 673 C C . ALA A 1 81 ? -13.691 5.458 -33.226 1.00 53.22 81 ALA A C 1
ATOM 675 O O . ALA A 1 81 ? -13.371 4.537 -33.974 1.00 53.22 81 ALA A O 1
ATOM 676 N N . LEU A 1 82 ? -14.938 5.578 -32.761 1.00 51.53 82 LEU A N 1
ATOM 677 C CA . LEU A 1 82 ? -16.098 4.917 -33.369 1.00 51.53 82 LEU A CA 1
ATOM 678 C C . LEU A 1 82 ? -17.009 5.995 -33.970 1.00 51.53 82 LEU A C 1
ATOM 680 O O . LEU A 1 82 ? -18.062 6.325 -33.425 1.00 51.53 82 LEU A O 1
ATOM 684 N N . THR A 1 83 ? -16.574 6.596 -35.073 1.00 45.56 83 THR A N 1
ATOM 685 C CA . THR A 1 83 ? -17.447 7.291 -36.029 1.00 45.56 83 THR A CA 1
ATOM 686 C C . THR A 1 83 ? -16.990 6.938 -37.430 1.00 45.56 83 THR A C 1
ATOM 688 O O . THR A 1 83 ? -15.763 6.981 -37.664 1.00 45.56 83 THR A O 1
#

Sequence (83 aa):
MDAEDWLRAIDRELDVAQCTDEEKVLYGPHQLRGAAQQWWESYRLAHNNPNTITWQEFTERFRAHHVPAGVMSLKKEDFLALT

Radius of gyration: 15.06 Å; Cα contacts (8 Å, |Δi|>4): 35; chains: 1; bounding box: 30×21×47 Å

Solvent-accessible surface area (backbone atoms only — not comparable to full-atom values): 5099 Å² total; per-residue (Å²): 132,53,58,64,57,50,52,54,52,50,52,51,53,39,54,75,69,66,52,51,55,68,51,40,47,56,55,55,59,68,71,45,60,73,70,59,30,54,49,51,54,52,50,44,73,71,38,95,56,60,88,72,57,43,38,67,57,50,53,53,53,48,40,70,75,61,39,68,79,78,65,78,72,67,75,80,63,75,88,72,75,86,122

Mean predicted aligned error: 8.43 Å

Nearest PDB structures (foldseek):
  7r24-assembly1_A  TM=8.153E-01  e=1.358E-01  Rattus norvegicus
  7r1z-assembly1_A  TM=8.513E-01  e=1.960E-01  Rattus norvegicus
  7r23-assembly1_A  TM=8.556E-01  e=3.615E-01  Homo sapiens